Protein AF-A0ABD5YQI9-F1 (afdb_monomer_lite)

Secondary structure (DSSP, 8-state):
--SHHHHHHHHHHHHHHHHHHHHHHT--SHHHHHHHHHHHHHHHHHHHHHHSS-------------------

pLDDT: mean 79.65, std 21.15, range [42.91, 98.56]

Structure (mmCIF, N/CA/C/O backbone):
data_AF-A0ABD5YQI9-F1
#
_entry.id   AF-A0ABD5YQI9-F1
#
loop_
_atom_site.group_PDB
_atom_site.id
_atom_site.type_symbol
_atom_site.label_atom_id
_atom_site.label_alt_id
_atom_site.label_comp_id
_atom_site.label_asym_id
_atom_site.label_entity_id
_atom_site.label_seq_id
_atom_site.pdbx_PDB_ins_code
_atom_site.Cartn_x
_atom_site.Cartn_y
_atom_site.Cartn_z
_atom_site.occupancy
_atom_site.B_iso_or_equiv
_atom_site.auth_seq_id
_atom_site.auth_comp_id
_atom_site.auth_asym_id
_atom_site.auth_atom_id
_atom_site.pdbx_PDB_model_num
ATOM 1 N N . MET A 1 1 ? 18.672 -12.249 -20.315 1.00 51.22 1 MET A N 1
ATOM 2 C CA . MET A 1 1 ? 18.668 -12.743 -18.923 1.00 51.22 1 MET A CA 1
ATOM 3 C C . MET A 1 1 ? 18.909 -11.624 -17.895 1.00 51.22 1 MET A C 1
ATOM 5 O O . MET A 1 1 ? 19.422 -11.918 -16.831 1.00 51.22 1 MET A O 1
ATOM 9 N N . THR A 1 2 ? 18.604 -10.346 -18.172 1.00 53.88 2 THR A N 1
ATOM 10 C CA . THR A 1 2 ? 18.793 -9.245 -17.189 1.00 53.88 2 THR A CA 1
ATOM 11 C C . THR A 1 2 ? 17.522 -8.429 -16.943 1.00 53.88 2 THR A C 1
ATOM 13 O O . THR A 1 2 ? 17.603 -7.414 -16.265 1.00 53.88 2 THR A O 1
ATOM 16 N N . ASP A 1 3 ? 16.393 -8.851 -17.516 1.00 58.66 3 ASP A N 1
ATOM 17 C CA . ASP A 1 3 ? 15.083 -8.197 -17.365 1.00 58.66 3 ASP A CA 1
ATOM 18 C C . ASP A 1 3 ? 14.203 -8.957 -16.357 1.00 58.66 3 ASP A C 1
ATOM 20 O O . ASP A 1 3 ? 13.542 -8.340 -15.531 1.00 58.66 3 ASP A O 1
ATOM 24 N N . ASP A 1 4 ? 14.343 -10.292 -16.301 1.00 66.31 4 ASP A N 1
ATOM 25 C CA . ASP A 1 4 ? 13.628 -11.155 -15.345 1.00 66.31 4 ASP A CA 1
ATOM 26 C C . ASP A 1 4 ? 13.784 -10.697 -13.885 1.00 66.31 4 ASP A C 1
ATOM 28 O O . ASP A 1 4 ? 12.827 -10.724 -13.124 1.00 66.31 4 ASP A O 1
ATOM 32 N N . SER A 1 5 ? 14.960 -10.195 -13.484 1.00 76.25 5 SER A N 1
ATOM 33 C CA . SER A 1 5 ? 15.178 -9.738 -12.103 1.00 76.25 5 SER A CA 1
ATOM 34 C C . SER A 1 5 ? 14.428 -8.449 -11.752 1.00 76.25 5 SER A C 1
ATOM 36 O O . SER A 1 5 ? 14.161 -8.198 -10.580 1.00 76.25 5 SER A O 1
ATOM 38 N N . ALA A 1 6 ? 14.149 -7.592 -12.742 1.00 80.81 6 ALA A N 1
ATOM 39 C CA . ALA A 1 6 ? 13.377 -6.371 -12.525 1.00 80.81 6 ALA A CA 1
ATOM 40 C C . ALA A 1 6 ? 11.887 -6.708 -12.397 1.00 80.81 6 ALA A C 1
ATOM 42 O O . ALA A 1 6 ? 11.237 -6.238 -11.465 1.00 80.81 6 ALA A O 1
ATOM 43 N N . ASP A 1 7 ? 11.385 -7.593 -13.259 1.00 85.06 7 ASP A N 1
ATOM 44 C CA . ASP A 1 7 ? 10.010 -8.091 -13.195 1.00 85.06 7 ASP A CA 1
ATOM 45 C C . ASP A 1 7 ? 9.742 -8.871 -11.898 1.00 85.06 7 ASP A C 1
ATOM 47 O O . ASP A 1 7 ? 8.730 -8.641 -11.236 1.00 85.06 7 ASP A O 1
ATOM 51 N N . GLU A 1 8 ? 10.675 -9.727 -11.468 1.00 89.81 8 GLU A N 1
ATOM 52 C CA . GLU A 1 8 ? 10.616 -10.421 -10.173 1.00 89.81 8 GLU A CA 1
ATOM 53 C C . GLU A 1 8 ? 10.585 -9.437 -8.993 1.00 89.81 8 GLU A C 1
ATOM 55 O O . GLU A 1 8 ? 9.851 -9.639 -8.022 1.00 89.81 8 GLU A O 1
ATOM 60 N N . PHE A 1 9 ? 11.349 -8.343 -9.074 1.00 91.00 9 PHE A N 1
ATOM 61 C CA . PHE A 1 9 ? 11.355 -7.315 -8.038 1.00 91.00 9 PHE A CA 1
ATOM 62 C C . PHE A 1 9 ? 10.027 -6.552 -7.975 1.00 91.00 9 PHE A C 1
ATOM 64 O O . PHE A 1 9 ? 9.495 -6.347 -6.884 1.00 91.00 9 PHE A O 1
ATOM 71 N N . LEU A 1 10 ? 9.456 -6.173 -9.122 1.00 91.75 10 LEU A N 1
ATOM 72 C CA . LEU A 1 10 ? 8.137 -5.534 -9.174 1.00 91.75 10 LEU A CA 1
ATOM 73 C C . LEU A 1 10 ? 7.043 -6.481 -8.659 1.00 91.75 10 LEU A C 1
ATOM 75 O O . LEU A 1 10 ? 6.194 -6.060 -7.875 1.00 91.75 10 LEU A O 1
ATOM 79 N N . ALA A 1 11 ? 7.105 -7.769 -9.007 1.00 93.44 11 ALA A N 1
ATOM 80 C CA . ALA A 1 11 ? 6.181 -8.778 -8.493 1.00 93.44 11 ALA A CA 1
ATOM 81 C C . ALA A 1 11 ? 6.242 -8.894 -6.957 1.00 93.44 11 ALA A C 1
ATOM 83 O O . ALA A 1 11 ? 5.200 -8.943 -6.300 1.00 93.44 11 ALA A O 1
ATOM 84 N N . LEU A 1 12 ? 7.445 -8.858 -6.372 1.00 95.38 12 LEU A N 1
ATOM 85 C CA . LEU A 1 12 ? 7.626 -8.835 -4.918 1.00 95.38 12 LEU A CA 1
ATOM 86 C C . LEU A 1 12 ? 7.016 -7.576 -4.280 1.00 95.38 12 LEU A C 1
ATOM 88 O O . LEU A 1 12 ? 6.354 -7.663 -3.242 1.00 95.38 12 LEU A O 1
ATOM 92 N N . LEU A 1 13 ? 7.226 -6.400 -4.880 1.00 96.44 13 LEU A N 1
ATOM 93 C CA . LEU A 1 13 ? 6.637 -5.151 -4.387 1.00 96.44 13 LEU A CA 1
ATOM 94 C C . LEU A 1 13 ? 5.102 -5.196 -4.417 1.00 96.44 13 LEU A C 1
ATOM 96 O O . LEU A 1 13 ? 4.456 -4.714 -3.481 1.00 96.44 13 LEU A O 1
ATOM 100 N N . ASP A 1 14 ? 4.511 -5.805 -5.444 1.00 96.75 14 ASP A N 1
ATOM 101 C CA . ASP A 1 14 ? 3.063 -5.998 -5.529 1.00 96.75 14 ASP A CA 1
ATOM 102 C C . ASP A 1 14 ? 2.530 -6.950 -4.458 1.00 96.75 14 ASP A C 1
ATOM 104 O O . ASP A 1 14 ? 1.512 -6.653 -3.824 1.00 96.75 14 ASP A O 1
ATOM 108 N N . GLU A 1 15 ? 3.229 -8.050 -4.188 1.00 98.25 15 GLU A N 1
ATOM 109 C CA . GLU A 1 15 ? 2.844 -8.970 -3.121 1.00 98.25 15 GLU A CA 1
ATOM 110 C C . GLU A 1 15 ? 2.873 -8.274 -1.748 1.00 98.25 15 GLU A C 1
ATOM 112 O O . GLU A 1 15 ? 1.883 -8.312 -1.009 1.00 98.25 15 GLU A O 1
ATOM 117 N N . LEU A 1 16 ? 3.946 -7.535 -1.440 1.00 98.25 16 LEU A N 1
ATOM 118 C CA . LEU A 1 16 ? 4.061 -6.758 -0.200 1.00 98.25 16 LEU A CA 1
ATOM 119 C C . LEU A 1 16 ? 2.958 -5.701 -0.071 1.00 98.25 16 LEU A C 1
ATOM 121 O O . LEU A 1 16 ? 2.381 -5.527 1.005 1.00 98.25 16 LEU A O 1
ATOM 125 N N . ARG A 1 17 ? 2.619 -5.018 -1.169 1.00 98.19 17 ARG A N 1
ATOM 126 C CA . ARG A 1 17 ? 1.516 -4.050 -1.208 1.00 98.19 17 ARG A CA 1
ATOM 127 C C . ARG A 1 17 ? 0.179 -4.702 -0.875 1.00 98.19 17 ARG A C 1
ATOM 129 O O . ARG A 1 17 ? -0.611 -4.118 -0.130 1.00 98.19 17 ARG A O 1
ATOM 136 N N . ILE A 1 18 ? -0.099 -5.876 -1.442 1.00 98.50 18 ILE A N 1
ATOM 137 C CA . ILE A 1 18 ? -1.336 -6.621 -1.182 1.00 98.50 18 ILE A CA 1
ATOM 138 C C . ILE A 1 18 ? -1.391 -7.026 0.290 1.00 98.50 18 ILE A C 1
ATOM 140 O O . ILE A 1 18 ? -2.394 -6.748 0.950 1.00 98.50 18 ILE A O 1
ATOM 144 N N . MET A 1 19 ? -0.311 -7.608 0.822 1.00 98.44 19 MET A N 1
ATOM 145 C CA . MET A 1 19 ? -0.233 -8.004 2.230 1.00 98.44 19 MET A CA 1
ATOM 146 C C . MET A 1 19 ? -0.458 -6.814 3.167 1.00 98.44 19 MET A C 1
ATOM 148 O O . MET A 1 19 ? -1.264 -6.912 4.089 1.00 98.44 19 MET A O 1
ATOM 152 N N . ALA A 1 20 ? 0.180 -5.671 2.903 1.00 98.31 20 ALA A N 1
ATOM 153 C CA . ALA A 1 20 ? 0.020 -4.477 3.725 1.00 98.31 20 ALA A CA 1
ATOM 154 C C . ALA A 1 20 ? -1.395 -3.890 3.645 1.00 98.31 20 ALA A C 1
ATOM 156 O O . ALA A 1 20 ? -1.957 -3.507 4.664 1.00 98.31 20 ALA A O 1
ATOM 157 N N . LYS A 1 21 ? -2.023 -3.874 2.463 1.00 98.38 21 LYS A N 1
ATOM 158 C CA . LYS A 1 21 ? -3.422 -3.439 2.314 1.00 98.38 21 LYS A CA 1
ATOM 159 C C . LYS A 1 21 ? -4.406 -4.338 3.057 1.00 98.38 21 LYS A C 1
ATOM 161 O O . LYS A 1 21 ? -5.367 -3.839 3.638 1.00 98.38 21 LYS A O 1
ATOM 166 N N . VAL A 1 22 ? -4.201 -5.653 2.993 1.00 98.50 22 VAL A N 1
ATOM 167 C CA . VAL A 1 22 ? -5.022 -6.626 3.724 1.00 98.50 22 VAL A CA 1
ATOM 168 C C . VAL A 1 22 ? -4.818 -6.445 5.224 1.00 98.50 22 VAL A C 1
ATOM 170 O O . VAL A 1 22 ? -5.803 -6.334 5.945 1.00 98.50 22 VAL A O 1
ATOM 173 N N . GLY A 1 23 ? -3.567 -6.339 5.671 1.00 98.00 23 GLY A N 1
ATOM 174 C CA . GLY A 1 23 ? -3.219 -6.073 7.062 1.00 98.00 23 GLY A CA 1
ATOM 175 C C . GLY A 1 23 ? -3.863 -4.794 7.589 1.00 98.00 23 GLY A C 1
ATOM 176 O O . GLY A 1 23 ? -4.585 -4.843 8.573 1.00 98.00 23 GLY A O 1
ATOM 177 N N . LEU A 1 24 ? -3.715 -3.677 6.871 1.00 98.00 24 LEU A N 1
ATOM 178 C CA . LEU A 1 24 ? -4.306 -2.387 7.236 1.00 98.00 24 LEU A CA 1
ATOM 179 C C . LEU A 1 24 ? -5.836 -2.446 7.338 1.00 98.00 24 LEU A C 1
ATOM 181 O O . LEU A 1 24 ? -6.430 -1.801 8.194 1.00 98.00 24 LEU A O 1
ATOM 185 N N . ARG A 1 25 ? -6.492 -3.231 6.475 1.00 98.00 25 ARG A N 1
ATOM 186 C CA . ARG A 1 25 ? -7.951 -3.404 6.503 1.00 98.00 25 ARG A CA 1
ATOM 187 C C . ARG A 1 25 ? -8.443 -4.139 7.754 1.00 98.00 25 ARG A C 1
ATOM 189 O O . ARG A 1 25 ? -9.585 -3.920 8.149 1.00 98.00 25 ARG A O 1
ATOM 196 N N . TYR A 1 26 ? -7.628 -5.031 8.308 1.00 97.94 26 TYR A N 1
ATOM 197 C CA . TYR A 1 26 ? -7.981 -5.886 9.445 1.00 97.94 26 TYR A CA 1
ATOM 198 C C . TYR A 1 26 ? -7.161 -5.574 10.703 1.00 97.94 26 TYR A C 1
ATOM 200 O O . TYR A 1 26 ? -7.159 -6.370 11.635 1.00 97.94 26 TYR A O 1
ATOM 208 N N . ALA A 1 27 ? -6.442 -4.451 10.724 1.00 96.94 27 ALA A N 1
ATOM 209 C CA . ALA A 1 27 ? -5.678 -4.029 11.883 1.00 96.94 27 ALA A CA 1
ATOM 210 C C . ALA A 1 27 ? -6.641 -3.570 12.984 1.00 96.94 27 ALA A C 1
ATOM 212 O O . ALA A 1 27 ? -7.435 -2.653 12.779 1.00 96.94 27 ALA A O 1
ATOM 213 N N . ASP A 1 2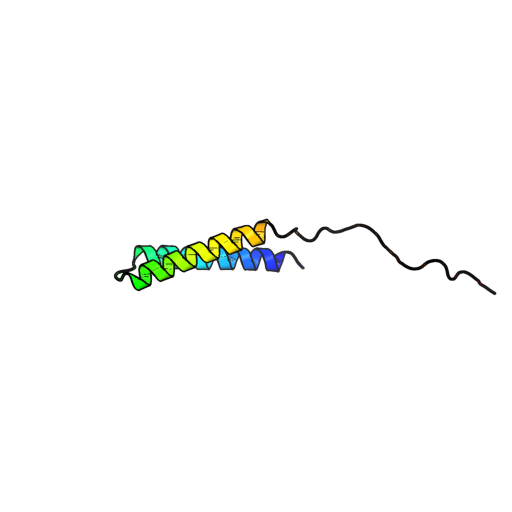8 ? -6.539 -4.200 14.151 1.00 96.38 28 ASP A N 1
ATOM 214 C CA . ASP A 1 28 ? -7.344 -3.866 15.331 1.00 96.38 28 ASP A CA 1
ATOM 215 C C . ASP A 1 28 ? -6.551 -3.037 16.360 1.00 96.38 28 ASP A C 1
ATOM 217 O O . ASP A 1 28 ? -7.092 -2.634 17.393 1.00 96.38 28 ASP A O 1
ATOM 221 N N . ASP A 1 29 ? -5.270 -2.758 16.084 1.00 96.88 29 ASP A N 1
ATOM 222 C CA . ASP A 1 29 ? -4.403 -1.943 16.930 1.00 96.88 29 ASP A CA 1
ATOM 223 C C . ASP A 1 29 ? -3.652 -0.847 16.133 1.00 96.88 29 ASP A C 1
ATOM 225 O O . ASP A 1 29 ? -3.393 -0.988 14.928 1.00 96.88 29 ASP A O 1
ATOM 229 N N . PRO A 1 30 ? -3.323 0.288 16.784 1.00 97.44 30 PRO A N 1
ATOM 230 C CA . PRO A 1 30 ? -2.702 1.429 16.116 1.00 97.44 30 PRO A CA 1
ATOM 231 C C . PRO A 1 30 ? -1.267 1.157 15.642 1.00 97.44 30 PRO A C 1
ATOM 233 O O . PRO A 1 30 ? -0.862 1.709 14.624 1.00 97.44 30 PRO A O 1
ATOM 236 N N . TYR A 1 31 ? -0.508 0.287 16.310 1.00 97.44 31 TYR A N 1
ATOM 237 C CA . TYR A 1 31 ? 0.845 -0.076 15.883 1.00 97.44 31 TYR A CA 1
ATOM 238 C C . TYR A 1 31 ? 0.823 -0.932 14.618 1.00 97.44 31 TYR A C 1
ATOM 240 O O . TYR A 1 31 ? 1.690 -0.786 13.757 1.00 97.44 31 TYR A O 1
ATOM 248 N N . ASP A 1 32 ? -0.162 -1.816 14.478 1.00 97.69 32 ASP A N 1
ATOM 249 C CA . ASP A 1 32 ? -0.380 -2.569 13.243 1.00 97.69 32 ASP A CA 1
ATOM 250 C C . ASP A 1 32 ? -0.752 -1.642 12.087 1.00 97.69 32 ASP A C 1
ATOM 252 O O . ASP A 1 32 ? -0.171 -1.744 11.004 1.00 97.69 32 ASP A O 1
ATOM 256 N N . THR A 1 33 ? -1.637 -0.679 12.339 1.00 98.06 33 THR A N 1
ATOM 257 C CA . THR A 1 33 ? -1.997 0.362 11.366 1.00 98.06 33 THR A CA 1
ATOM 258 C C . THR A 1 33 ? -0.756 1.123 10.886 1.00 98.06 33 THR A C 1
ATOM 260 O O . THR A 1 33 ? -0.450 1.098 9.692 1.00 98.06 33 THR A O 1
ATOM 263 N N . GLU A 1 34 ? 0.023 1.697 11.810 1.00 98.50 34 GLU A N 1
ATOM 264 C CA . GLU A 1 34 ? 1.257 2.438 11.502 1.00 98.50 34 GLU A CA 1
ATOM 265 C C . GLU A 1 34 ? 2.273 1.578 10.735 1.00 98.50 34 GLU A C 1
ATOM 267 O O . GLU A 1 34 ? 2.929 2.035 9.795 1.00 98.50 34 GLU A O 1
ATOM 272 N N . ARG A 1 35 ? 2.398 0.299 11.104 1.00 98.31 35 ARG A N 1
ATOM 273 C CA . ARG A 1 35 ? 3.306 -0.646 10.447 1.00 98.31 35 ARG A CA 1
ATOM 274 C C . ARG A 1 35 ? 2.915 -0.879 8.994 1.00 98.31 35 ARG A C 1
ATOM 276 O O . ARG A 1 35 ? 3.783 -0.847 8.121 1.00 98.31 35 ARG A O 1
ATOM 283 N N . TYR A 1 36 ? 1.637 -1.127 8.719 1.00 98.56 36 TYR A N 1
ATOM 284 C CA . TYR A 1 36 ? 1.170 -1.369 7.357 1.00 98.56 36 TYR A CA 1
ATOM 285 C C . TYR A 1 36 ? 1.213 -0.105 6.500 1.00 98.56 36 TYR A C 1
ATOM 287 O O . TYR A 1 36 ? 1.612 -0.182 5.336 1.00 98.56 36 TYR A O 1
ATOM 295 N N . GLU A 1 37 ? 0.896 1.057 7.069 1.00 98.31 37 GLU A N 1
ATOM 296 C CA . GLU A 1 37 ? 1.085 2.349 6.405 1.00 98.31 37 GLU A CA 1
ATOM 297 C C . GLU A 1 37 ? 2.554 2.565 6.029 1.00 98.31 37 GLU A C 1
ATOM 299 O O . GLU A 1 37 ? 2.862 2.854 4.869 1.00 98.31 37 GLU A O 1
ATOM 304 N N . ARG A 1 38 ? 3.483 2.300 6.956 1.00 98.44 38 ARG A N 1
ATOM 305 C CA . ARG A 1 38 ? 4.918 2.417 6.685 1.00 98.44 38 ARG A CA 1
ATOM 306 C C . ARG A 1 38 ? 5.394 1.462 5.590 1.00 98.44 3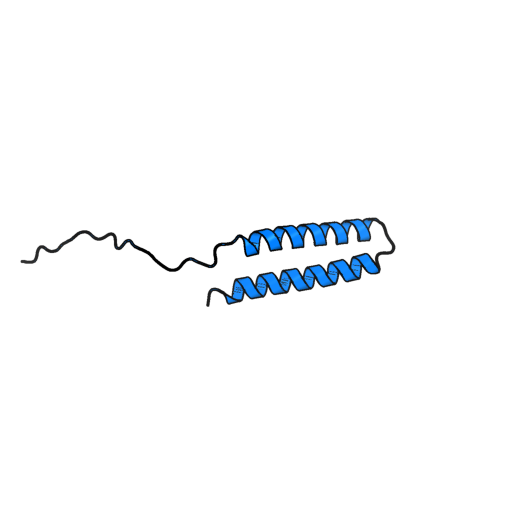8 ARG A C 1
ATOM 308 O O . ARG A 1 38 ? 6.236 1.835 4.772 1.00 98.44 38 ARG A O 1
ATOM 315 N N . ILE A 1 39 ? 4.869 0.237 5.547 1.00 98.31 39 ILE A N 1
ATOM 316 C CA . ILE A 1 39 ? 5.177 -0.713 4.467 1.00 98.31 39 ILE A CA 1
ATOM 317 C C . ILE A 1 39 ? 4.682 -0.169 3.120 1.00 98.31 39 ILE A C 1
ATOM 319 O O . ILE A 1 39 ? 5.414 -0.240 2.134 1.00 98.31 39 ILE A O 1
ATOM 323 N N . LEU A 1 40 ? 3.479 0.411 3.061 1.00 98.38 40 LEU A N 1
ATOM 324 C CA . LEU A 1 40 ? 2.931 0.983 1.826 1.00 98.38 40 LEU A CA 1
ATOM 325 C C . 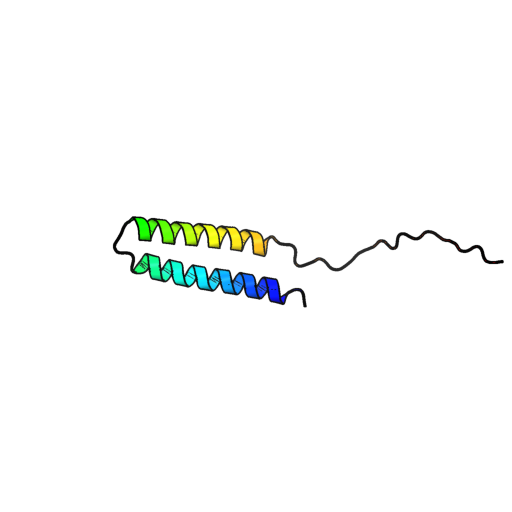LEU A 1 40 ? 3.735 2.189 1.318 1.00 98.38 40 LEU A C 1
ATOM 327 O O . LEU A 1 40 ? 3.931 2.320 0.105 1.00 98.38 40 LEU A O 1
ATOM 331 N N . GLU A 1 41 ? 4.230 3.038 2.220 1.00 98.00 41 GLU A N 1
ATOM 332 C CA . GLU A 1 41 ? 5.158 4.121 1.873 1.00 98.00 41 GLU A CA 1
ATOM 333 C C . GLU A 1 41 ? 6.444 3.578 1.248 1.00 98.00 41 GLU A C 1
ATOM 335 O O . GLU A 1 41 ? 6.827 4.004 0.158 1.00 98.00 41 GLU A O 1
ATOM 340 N N . LEU A 1 42 ? 7.083 2.601 1.903 1.00 98.19 42 LEU A N 1
ATOM 341 C CA . LEU A 1 42 ? 8.322 1.991 1.417 1.00 98.19 42 LEU A CA 1
ATOM 342 C C . LEU A 1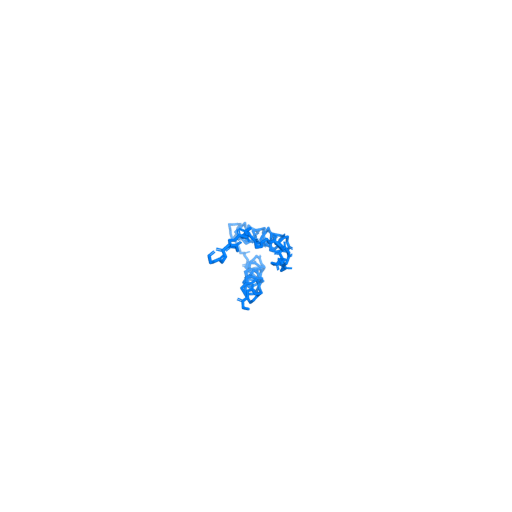 42 ? 8.123 1.344 0.046 1.00 98.19 42 LEU A C 1
ATOM 344 O O . LEU A 1 42 ? 8.924 1.560 -0.860 1.00 98.19 42 LEU A O 1
ATOM 348 N N . VAL A 1 43 ? 7.044 0.583 -0.138 1.00 96.88 43 VAL A N 1
ATO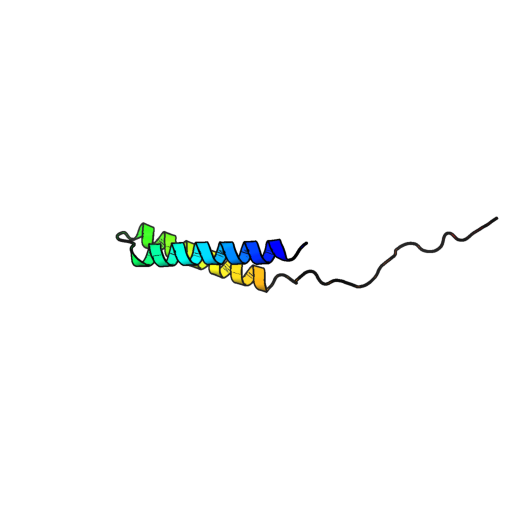M 349 C CA . VAL A 1 43 ? 6.735 -0.034 -1.432 1.00 96.88 43 VAL A CA 1
ATOM 350 C C . VAL A 1 43 ? 6.570 1.028 -2.520 1.00 96.88 43 VAL A C 1
ATOM 352 O O . VAL A 1 43 ? 7.106 0.866 -3.614 1.00 96.88 43 VAL A O 1
ATOM 355 N N . SER A 1 44 ? 5.892 2.140 -2.225 1.00 94.25 44 SER A N 1
ATOM 356 C CA . SER A 1 44 ? 5.712 3.235 -3.188 1.00 94.25 44 SER A CA 1
ATOM 357 C C . SER A 1 44 ? 7.040 3.913 -3.549 1.00 94.25 44 SER A C 1
ATOM 359 O O . SER A 1 44 ? 7.289 4.200 -4.720 1.00 94.25 44 SER A O 1
ATOM 361 N N . GLU A 1 45 ? 7.920 4.121 -2.567 1.00 95.06 45 GLU A N 1
ATOM 362 C CA . GLU A 1 45 ? 9.273 4.654 -2.770 1.00 95.06 45 GLU A CA 1
ATOM 363 C C . GLU A 1 45 ? 10.107 3.746 -3.691 1.00 95.06 45 GLU A C 1
ATOM 365 O O . GLU A 1 45 ? 10.752 4.221 -4.631 1.00 95.06 45 GLU A O 1
ATOM 370 N N . TRP A 1 46 ? 10.066 2.431 -3.466 1.00 93.81 46 TRP A N 1
ATOM 371 C CA . TRP A 1 46 ? 10.797 1.455 -4.279 1.00 93.81 46 TRP A CA 1
ATOM 372 C C . TRP A 1 46 ? 10.200 1.256 -5.676 1.00 93.81 46 TRP A C 1
ATOM 374 O O . TRP A 1 46 ? 10.955 1.049 -6.630 1.00 93.81 46 TRP A O 1
ATOM 384 N N . TYR A 1 47 ? 8.884 1.403 -5.836 1.00 89.75 47 TYR A N 1
ATOM 385 C CA . TYR A 1 47 ? 8.254 1.482 -7.155 1.00 89.75 47 TYR A CA 1
ATOM 386 C C . TYR A 1 47 ? 8.769 2.681 -7.956 1.00 89.75 47 TYR A C 1
ATOM 388 O O . TYR A 1 47 ? 9.182 2.522 -9.100 1.00 89.75 47 TYR A O 1
ATOM 396 N N . GLY A 1 48 ? 8.824 3.870 -7.349 1.00 86.06 48 GLY A N 1
ATOM 397 C CA . GLY A 1 48 ? 9.369 5.055 -8.019 1.00 86.06 48 GLY A CA 1
ATOM 398 C C . GLY A 1 48 ? 10.814 4.843 -8.482 1.00 86.06 48 GLY A C 1
ATOM 399 O O . GLY A 1 48 ? 11.146 5.100 -9.635 1.00 86.06 48 GLY A O 1
ATOM 400 N N . ARG A 1 49 ? 11.658 4.275 -7.611 1.00 86.88 49 ARG A N 1
ATOM 401 C CA . ARG A 1 49 ? 13.068 3.981 -7.926 1.00 86.88 49 ARG A CA 1
ATOM 402 C C . ARG A 1 49 ? 13.262 2.938 -9.022 1.00 86.88 49 ARG A C 1
ATOM 404 O O . ARG A 1 49 ? 14.229 3.035 -9.771 1.00 86.88 49 ARG A O 1
ATOM 411 N N . SER A 1 50 ? 12.408 1.919 -9.073 1.00 81.06 50 SER A N 1
ATOM 412 C CA . SER A 1 50 ? 12.511 0.850 -10.074 1.00 81.06 50 SER A CA 1
ATOM 413 C C . SER A 1 50 ? 12.072 1.321 -11.459 1.00 81.06 50 SER A C 1
ATOM 415 O O . SER A 1 50 ? 12.701 0.939 -12.440 1.00 81.06 50 SER A O 1
ATOM 417 N N . VAL A 1 51 ? 11.079 2.213 -11.541 1.00 73.00 51 VAL A N 1
ATOM 418 C CA . VAL A 1 51 ? 10.649 2.840 -12.804 1.00 73.00 51 VAL A CA 1
ATOM 419 C C . VAL A 1 51 ? 11.660 3.883 -13.307 1.00 73.00 51 VAL A C 1
ATOM 421 O O . VAL A 1 51 ? 11.864 3.996 -14.513 1.00 73.00 51 VAL A O 1
ATOM 424 N N . ASP A 1 52 ? 12.341 4.599 -12.404 1.00 65.00 52 ASP A N 1
ATOM 425 C CA . ASP A 1 52 ? 13.437 5.526 -12.744 1.00 65.00 52 ASP A CA 1
ATOM 426 C C . ASP A 1 52 ? 14.766 4.818 -13.065 1.00 65.00 52 ASP A C 1
ATOM 428 O O . ASP A 1 52 ? 15.734 5.461 -13.491 1.00 65.00 52 AS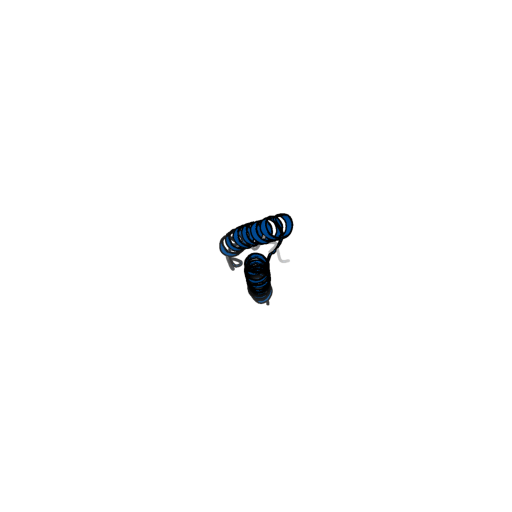P A O 1
ATOM 432 N N . MET A 1 53 ? 14.857 3.498 -12.870 1.00 54.53 53 MET A N 1
ATOM 433 C CA . MET A 1 53 ? 16.056 2.764 -13.245 1.00 54.53 53 MET A CA 1
ATOM 434 C C . MET A 1 53 ? 16.123 2.699 -14.777 1.00 54.53 53 MET A C 1
ATOM 436 O O . MET A 1 53 ? 15.204 2.170 -15.404 1.00 54.53 53 MET A O 1
ATOM 440 N N . PRO A 1 54 ? 17.192 3.196 -15.427 1.00 50.72 54 PRO A N 1
ATOM 441 C CA . PRO A 1 54 ? 17.322 3.019 -16.860 1.00 50.72 54 PRO A CA 1
ATOM 442 C C . PRO A 1 54 ? 17.422 1.518 -17.142 1.00 50.72 54 PRO A C 1
ATOM 444 O O . PRO A 1 54 ? 18.441 0.900 -16.821 1.00 50.72 54 PRO A O 1
ATOM 447 N N . THR A 1 55 ? 16.389 0.939 -17.768 1.00 52.78 55 THR A N 1
ATOM 448 C CA . THR A 1 55 ? 16.471 -0.371 -18.427 1.00 52.78 55 THR A CA 1
ATOM 449 C C . THR A 1 55 ? 17.742 -0.345 -19.252 1.00 52.78 55 THR A C 1
ATOM 451 O O . THR A 1 55 ? 17.868 0.480 -20.159 1.00 52.78 55 THR A O 1
ATOM 454 N N . ARG A 1 56 ? 18.726 -1.149 -18.837 1.00 46.97 56 ARG A N 1
ATOM 455 C CA . ARG A 1 56 ? 20.107 -1.171 -19.330 1.00 46.97 56 ARG A CA 1
ATOM 456 C C . ARG A 1 56 ? 20.181 -0.736 -20.799 1.00 46.97 56 ARG A C 1
ATOM 458 O O . ARG A 1 56 ? 19.877 -1.508 -21.703 1.00 46.97 56 ARG A O 1
ATOM 465 N N . ARG A 1 57 ? 20.593 0.516 -21.024 1.00 42.91 57 ARG A N 1
ATOM 466 C CA . ARG A 1 57 ? 20.817 1.089 -22.355 1.00 42.91 57 ARG A CA 1
ATOM 467 C C . ARG A 1 57 ? 21.925 0.283 -23.033 1.00 42.91 57 ARG A C 1
ATOM 469 O O . ARG A 1 57 ? 23.091 0.402 -22.665 1.00 42.91 57 ARG A O 1
ATOM 476 N N . PHE A 1 58 ? 21.569 -0.573 -23.986 1.00 51.00 58 PHE A N 1
ATOM 477 C CA . PHE A 1 58 ? 22.540 -1.222 -24.865 1.00 51.00 58 PHE A CA 1
ATOM 478 C C . PHE A 1 58 ? 23.065 -0.209 -25.903 1.00 51.00 58 PHE A C 1
ATOM 480 O O . PHE A 1 58 ? 22.273 0.446 -26.576 1.00 51.00 58 PHE A O 1
ATOM 487 N N . GLY A 1 59 ? 24.398 -0.125 -26.041 1.00 46.47 59 GLY A N 1
ATOM 488 C CA . GLY A 1 59 ? 25.139 0.664 -27.047 1.00 46.47 59 GLY A CA 1
ATOM 489 C C . GLY A 1 59 ? 25.313 2.140 -26.655 1.00 46.47 59 GLY A C 1
ATOM 490 O O . GLY A 1 59 ? 24.354 2.783 -26.249 1.00 46.47 59 GLY A O 1
ATOM 491 N N . ILE A 1 60 ? 26.485 2.781 -26.751 1.00 44.44 60 ILE A N 1
ATOM 492 C CA . ILE A 1 60 ? 27.435 2.787 -27.875 1.00 44.44 60 ILE A CA 1
ATOM 493 C C . ILE A 1 60 ? 28.853 3.188 -27.382 1.00 44.44 60 ILE A C 1
ATOM 495 O O . ILE A 1 60 ? 28.976 4.049 -26.515 1.00 44.44 60 ILE A O 1
ATOM 499 N N . ASP A 1 61 ? 29.857 2.551 -28.002 1.00 50.53 61 ASP A N 1
ATOM 500 C CA . ASP A 1 61 ? 31.291 2.861 -28.183 1.00 50.53 61 ASP A CA 1
ATOM 501 C C . ASP A 1 61 ? 32.259 3.039 -27.003 1.00 50.53 61 ASP A C 1
ATOM 503 O O . ASP A 1 61 ? 32.264 4.053 -26.314 1.00 50.53 61 ASP A O 1
ATOM 507 N N . LEU A 1 62 ? 33.213 2.097 -26.915 1.00 44.16 62 LEU A N 1
ATOM 508 C CA . LEU A 1 62 ? 34.650 2.377 -27.102 1.00 44.16 62 LEU A CA 1
ATOM 509 C C . LEU A 1 62 ? 35.457 1.061 -27.133 1.00 44.16 62 LEU A C 1
ATOM 511 O O . LEU A 1 62 ? 35.728 0.486 -26.076 1.00 44.16 62 LEU A O 1
ATOM 515 N N . PRO A 1 63 ? 35.945 0.587 -28.293 1.00 43.56 63 PRO A N 1
ATOM 516 C CA . PRO A 1 63 ? 37.156 -0.213 -28.297 1.00 43.56 63 PRO A CA 1
ATOM 517 C C . PRO A 1 63 ? 38.357 0.730 -28.148 1.00 43.56 63 PRO A C 1
ATOM 519 O O . PRO A 1 63 ? 38.875 1.278 -29.120 1.00 43.56 63 PRO A O 1
ATOM 522 N N . MET A 1 64 ? 38.829 0.900 -26.911 1.00 53.50 64 MET A N 1
ATOM 523 C CA . MET A 1 64 ? 40.202 1.338 -26.663 1.00 53.50 64 MET A CA 1
ATOM 524 C C . MET A 1 64 ? 41.147 0.211 -27.082 1.00 53.50 64 MET A C 1
ATOM 526 O O . MET A 1 64 ? 41.506 -0.644 -26.278 1.00 53.50 64 MET A O 1
ATOM 530 N N . ASN A 1 65 ? 41.550 0.207 -28.350 1.00 49.31 65 ASN A N 1
ATOM 531 C CA . ASN A 1 65 ? 42.911 -0.181 -28.686 1.00 49.31 65 ASN A CA 1
ATOM 532 C C . ASN A 1 65 ? 43.325 0.493 -29.993 1.00 49.31 65 ASN A C 1
ATOM 534 O O . ASN A 1 65 ? 43.040 0.019 -31.094 1.00 49.31 65 ASN A O 1
ATOM 538 N N . SER A 1 66 ? 43.992 1.635 -29.853 1.00 55.03 66 SER A N 1
ATOM 539 C CA . SER A 1 66 ? 44.814 2.192 -30.913 1.00 55.03 66 SER A CA 1
ATOM 540 C C . SER A 1 66 ? 45.899 1.176 -31.256 1.00 55.03 66 SER A C 1
ATOM 542 O O . SER A 1 66 ? 46.779 0.898 -30.446 1.00 55.03 66 SER A O 1
ATOM 544 N N . ASP A 1 67 ? 45.774 0.614 -32.449 1.00 55.34 67 ASP A N 1
ATOM 545 C CA . ASP A 1 67 ? 46.879 0.376 -33.364 1.00 55.34 67 ASP A CA 1
ATOM 546 C C . ASP A 1 67 ? 48.196 -0.114 -32.732 1.00 55.34 67 ASP A C 1
ATOM 548 O O . ASP A 1 67 ? 49.080 0.655 -32.361 1.00 55.34 67 ASP A O 1
ATOM 552 N N . THR A 1 68 ? 48.362 -1.434 -32.694 1.00 56.50 68 THR A N 1
ATOM 553 C CA . THR A 1 68 ? 49.697 -2.038 -32.787 1.00 56.50 68 THR A CA 1
ATOM 554 C C . THR A 1 68 ? 49.798 -2.871 -34.061 1.00 56.50 68 THR A C 1
ATOM 556 O O . THR A 1 68 ? 50.215 -4.026 -34.054 1.00 56.50 68 THR A O 1
ATOM 559 N N . SER A 1 69 ? 49.451 -2.278 -35.209 1.00 54.22 69 SER A N 1
ATOM 560 C CA . SER A 1 69 ? 50.074 -2.699 -36.460 1.00 54.22 69 SER A CA 1
ATOM 561 C C . SER A 1 69 ? 51.432 -2.022 -36.596 1.00 54.22 69 SER A C 1
ATOM 563 O O . SER A 1 69 ? 51.581 -0.970 -37.208 1.00 54.22 69 SER A O 1
ATOM 565 N N . ARG A 1 70 ? 52.479 -2.731 -36.172 1.00 51.44 70 ARG A N 1
ATOM 566 C CA . ARG A 1 70 ? 53.643 -2.820 -37.052 1.00 51.44 70 ARG A CA 1
ATOM 567 C C . ARG A 1 70 ? 54.159 -4.247 -37.113 1.00 51.44 70 ARG A C 1
ATOM 569 O O . ARG A 1 70 ? 54.889 -4.732 -36.260 1.00 51.44 70 ARG A O 1
ATOM 576 N N . ARG A 1 71 ? 53.676 -4.908 -38.164 1.00 51.62 71 ARG A N 1
ATOM 577 C CA . ARG A 1 71 ? 54.239 -6.105 -38.780 1.00 51.62 71 ARG A CA 1
ATOM 578 C C . ARG A 1 71 ? 55.712 -5.874 -39.141 1.00 51.62 71 ARG A C 1
ATOM 580 O O . ARG A 1 71 ? 56.004 -4.818 -39.694 1.00 51.62 71 ARG A O 1
ATOM 587 N N . LYS A 1 72 ? 56.484 -6.956 -38.988 1.00 46.75 72 LYS A N 1
ATOM 588 C CA . LYS A 1 72 ? 57.732 -7.327 -39.683 1.00 46.75 72 LYS A CA 1
ATOM 589 C C . LYS A 1 72 ? 58.955 -6.432 -39.503 1.00 46.75 72 LYS A C 1
ATOM 591 O O . LYS A 1 72 ? 58.905 -5.248 -39.884 1.00 46.75 72 LYS A O 1
#

InterPro domains:
  IPR059176 UDP-X diphosphatase-like, N-terminal oligomerisation domain [PF12535] (8-45)

Organism: NCBI:txid2934937

Foldseek 3Di:
DPVVVLVVVLVVLVVLLVVLVVQCVPPPDVVSVVVSVVSNVVSVVVVVVSVPPPPPDDDDDDDPDPDPPDDD

Sequence (72 aa):
MTDDSADEFLALLDELRIMAKVGLRYADDPYDTERYERILELVSEWYGRSVDMPTRRFGIDLPMNSDTSRRK

Radius of gyration: 22.95 Å; chains: 1; bounding box: 66×18×57 Å